Protein AF-A0A355ESC2-F1 (afdb_monomer_lite)

Radius of gyration: 28.73 Å; chains: 1; bounding box: 112×32×65 Å

Structure (mmCIF, N/CA/C/O backbone):
data_AF-A0A355ESC2-F1
#
_entry.id   AF-A0A355ESC2-F1
#
loop_
_atom_site.group_PDB
_atom_site.id
_atom_site.type_symbol
_atom_site.label_atom_id
_atom_site.label_alt_id
_atom_site.label_comp_id
_atom_site.label_asym_id
_atom_site.label_entity_id
_atom_site.label_seq_id
_atom_site.pdbx_PDB_ins_code
_atom_site.Cartn_x
_atom_site.Cartn_y
_atom_site.Cartn_z
_atom_site.occupancy
_atom_site.B_iso_or_equiv
_atom_site.auth_seq_id
_atom_site.auth_comp_id
_atom_site.auth_asym_id
_atom_site.auth_atom_id
_atom_site.pdbx_PDB_model_num
ATOM 1 N N . MET A 1 1 ? -75.423 -16.580 40.046 1.00 43.56 1 MET A N 1
ATOM 2 C CA . MET A 1 1 ? -74.931 -17.263 38.830 1.00 43.56 1 MET A CA 1
ATOM 3 C C . MET A 1 1 ? -74.048 -16.270 38.087 1.00 43.56 1 MET A C 1
ATOM 5 O O . MET A 1 1 ? -74.567 -15.293 37.572 1.00 43.56 1 MET A O 1
ATOM 9 N N . SER A 1 2 ? -72.728 -16.424 38.194 1.00 38.44 2 SER A N 1
ATOM 10 C CA . SER A 1 2 ? -71.722 -15.463 37.710 1.00 38.44 2 SER A CA 1
ATOM 11 C C . SER A 1 2 ? -71.080 -15.996 36.423 1.00 38.44 2 SER A C 1
ATOM 13 O O . SER A 1 2 ? -70.799 -17.196 36.392 1.00 38.44 2 SER A O 1
ATOM 15 N N . PRO A 1 3 ? -70.826 -15.190 35.375 1.00 55.31 3 PRO A N 1
ATOM 16 C CA . PRO A 1 3 ? -70.082 -15.656 34.216 1.00 55.31 3 PRO A CA 1
ATOM 17 C C . PRO A 1 3 ? -68.577 -15.429 34.422 1.00 55.31 3 PRO A C 1
ATOM 19 O O . PRO A 1 3 ? -68.115 -14.312 34.659 1.00 55.31 3 PRO A O 1
ATOM 22 N N . HIS A 1 4 ? -67.805 -16.509 34.315 1.00 47.41 4 HIS A N 1
ATOM 23 C CA . HIS A 1 4 ? -66.347 -16.479 34.282 1.00 47.41 4 HIS A CA 1
ATOM 24 C C . HIS A 1 4 ? -65.863 -15.851 32.967 1.00 47.41 4 HIS A C 1
ATOM 26 O O . HIS A 1 4 ? -66.188 -16.331 31.883 1.00 47.41 4 HIS A O 1
ATOM 32 N N . LYS A 1 5 ? -65.076 -14.774 33.055 1.00 48.38 5 LYS A N 1
ATOM 33 C CA . LYS A 1 5 ? -64.323 -14.223 31.921 1.00 48.38 5 LYS A CA 1
ATOM 34 C C . LYS A 1 5 ? -62.981 -14.951 31.833 1.00 48.38 5 LYS A C 1
ATOM 36 O O . LYS A 1 5 ? -62.122 -14.750 32.687 1.00 48.38 5 LYS A O 1
ATOM 41 N N . SER A 1 6 ? -62.814 -15.794 30.817 1.00 52.34 6 SER A N 1
ATOM 42 C CA . SER A 1 6 ? -61.533 -16.432 30.501 1.00 52.34 6 SER A CA 1
ATOM 43 C C . SER A 1 6 ? -60.552 -15.396 29.954 1.00 52.34 6 SER A C 1
ATOM 45 O O . SER A 1 6 ? -60.817 -14.753 28.941 1.00 52.34 6 SER A O 1
ATOM 47 N N . PHE A 1 7 ? -59.424 -15.235 30.640 1.00 48.06 7 PHE A N 1
ATOM 48 C CA . PHE A 1 7 ? -58.323 -14.360 30.249 1.00 48.06 7 PHE A CA 1
ATOM 49 C C . PHE A 1 7 ? -57.270 -15.216 29.530 1.00 48.06 7 PHE A C 1
ATOM 51 O O . PHE A 1 7 ? -56.630 -16.061 30.153 1.00 48.06 7 PHE A O 1
ATOM 58 N N . ALA A 1 8 ? -57.126 -15.052 28.215 1.00 48.50 8 ALA A N 1
ATOM 59 C CA . ALA A 1 8 ? -56.073 -15.707 27.444 1.00 48.50 8 ALA A CA 1
ATOM 60 C C . ALA A 1 8 ? -54.798 -14.850 27.504 1.00 48.50 8 ALA A C 1
ATOM 62 O O . ALA A 1 8 ? -54.789 -13.709 27.048 1.00 48.50 8 ALA A O 1
ATOM 63 N N . ILE A 1 9 ? -53.733 -15.392 28.096 1.00 51.78 9 ILE A N 1
ATOM 64 C CA . ILE A 1 9 ? -52.405 -14.769 28.154 1.00 51.78 9 ILE A CA 1
ATOM 65 C C . ILE A 1 9 ? -51.665 -15.129 26.854 1.00 51.78 9 ILE A C 1
ATOM 67 O O . ILE A 1 9 ? -51.539 -16.322 26.568 1.00 51.78 9 ILE A O 1
ATOM 71 N N . PRO A 1 10 ? -51.168 -14.168 26.052 1.00 51.38 10 PRO A N 1
ATOM 72 C CA . PRO A 1 10 ? -50.398 -14.500 24.865 1.00 51.38 10 PRO A CA 1
ATOM 73 C C . PRO A 1 10 ? -48.978 -14.905 25.281 1.00 51.38 10 PRO A C 1
ATOM 75 O O . PRO A 1 10 ? -48.265 -14.163 25.955 1.00 51.38 10 PRO A O 1
ATOM 78 N N . LEU A 1 11 ? -48.574 -16.107 24.878 1.00 53.00 11 LEU A N 1
ATOM 79 C CA . LEU A 1 11 ? -47.219 -16.623 25.030 1.00 53.00 11 LEU A CA 1
ATOM 80 C C . LEU A 1 11 ? -46.302 -15.899 24.030 1.00 53.00 11 LEU A C 1
ATOM 82 O O . LEU A 1 11 ? -46.287 -16.223 22.844 1.00 53.00 11 LEU A O 1
ATOM 86 N N . VAL A 1 12 ? -45.552 -14.900 24.497 1.00 55.06 12 VAL A N 1
ATOM 87 C CA . VAL A 1 12 ? -44.504 -14.247 23.703 1.00 55.06 12 VAL A CA 1
ATOM 88 C C . VAL A 1 12 ? -43.278 -15.157 23.702 1.00 55.06 12 VAL A C 1
ATOM 90 O O . VAL A 1 12 ? -42.559 -15.260 24.694 1.00 55.06 12 VAL A O 1
ATOM 93 N N . LEU A 1 13 ? -43.060 -15.852 22.587 1.00 48.94 13 LEU A N 1
ATOM 94 C CA . LEU A 1 13 ? -41.875 -16.670 22.358 1.00 48.94 13 LEU A CA 1
ATOM 95 C C . LEU A 1 13 ? -40.683 -15.737 22.090 1.00 48.94 13 LEU A C 1
ATOM 97 O O . LEU A 1 13 ? -40.489 -15.258 20.976 1.00 48.94 13 LEU A O 1
ATOM 101 N N . ALA A 1 14 ? -39.910 -15.432 23.131 1.00 54.47 14 ALA A N 1
ATOM 102 C CA . ALA A 1 14 ? -38.682 -14.659 23.008 1.00 54.47 14 ALA A CA 1
ATOM 103 C C . ALA A 1 14 ? -37.601 -15.518 22.333 1.00 54.47 14 ALA A C 1
ATOM 105 O O . ALA A 1 14 ? -36.940 -16.335 22.974 1.00 54.47 14 ALA A O 1
ATOM 106 N N . THR A 1 15 ? -37.415 -15.345 21.025 1.00 56.97 15 THR A N 1
ATOM 107 C CA . THR A 1 15 ? -36.220 -15.817 20.320 1.00 56.97 15 THR A CA 1
ATOM 108 C C . THR A 1 15 ? -35.004 -15.086 20.877 1.00 56.97 15 THR A C 1
ATOM 110 O O . THR A 1 15 ? -34.744 -13.935 20.531 1.00 56.97 15 THR A O 1
ATOM 113 N N . PHE A 1 16 ? -34.258 -15.753 21.756 1.00 54.59 16 PHE A N 1
ATOM 114 C CA . PHE A 1 16 ? -32.911 -15.332 22.115 1.00 54.59 16 PHE A CA 1
ATOM 115 C C . PHE A 1 16 ? -32.033 -15.435 20.866 1.00 54.59 16 PHE A C 1
ATOM 117 O O . PHE A 1 16 ? -31.701 -16.528 20.410 1.00 54.59 16 PHE A O 1
ATOM 124 N N . LEU A 1 17 ? -31.670 -14.282 20.305 1.00 60.06 17 LEU A N 1
ATOM 125 C CA . LEU A 1 17 ? -30.607 -14.182 19.318 1.00 60.06 17 LEU A CA 1
ATOM 126 C C . LEU A 1 17 ? -29.302 -14.510 20.055 1.00 60.06 17 LEU A C 1
ATOM 128 O O . LEU A 1 17 ? -28.743 -13.663 20.750 1.00 60.06 17 LEU A O 1
ATOM 132 N N . ALA A 1 18 ? -28.869 -15.768 19.995 1.00 56.53 18 ALA A N 1
ATOM 133 C CA . ALA A 1 18 ? -27.582 -16.162 20.542 1.00 56.53 18 ALA A CA 1
ATOM 134 C C . ALA A 1 18 ? -26.500 -15.361 19.807 1.00 56.53 18 ALA A C 1
ATOM 136 O O . ALA A 1 18 ? -26.325 -15.513 18.597 1.00 56.53 18 ALA A O 1
ATOM 137 N N . ALA A 1 19 ? -25.809 -14.473 20.527 1.00 60.56 19 ALA A N 1
ATOM 138 C CA . ALA A 1 19 ? -24.632 -13.806 20.000 1.00 60.56 19 ALA A CA 1
ATOM 139 C C . ALA A 1 19 ? -23.652 -14.894 19.549 1.00 60.56 19 ALA A C 1
ATOM 141 O O . ALA A 1 19 ? -23.289 -15.767 20.341 1.00 60.56 19 ALA A O 1
ATOM 142 N N . ALA A 1 20 ? -23.276 -14.878 18.268 1.00 59.19 20 ALA A N 1
ATOM 143 C CA . ALA A 1 20 ? -22.255 -15.781 17.764 1.00 59.19 20 ALA A CA 1
ATOM 144 C C . ALA A 1 20 ? -21.009 -15.643 18.654 1.00 59.19 20 ALA A C 1
ATOM 146 O O . ALA A 1 20 ? -20.658 -14.513 19.020 1.00 59.19 20 ALA A O 1
ATOM 147 N N . PRO A 1 21 ? -20.355 -16.753 19.039 1.00 53.19 21 PRO A N 1
ATOM 148 C CA . PRO A 1 21 ? -19.153 -16.665 19.848 1.00 53.19 21 PRO A CA 1
ATOM 149 C C . PRO A 1 21 ? -18.153 -15.785 19.102 1.00 53.19 21 PRO A C 1
ATOM 151 O O . PRO A 1 21 ? -17.909 -15.991 17.910 1.00 53.19 21 PRO A O 1
ATOM 154 N N . ALA A 1 22 ? -17.607 -14.783 19.792 1.00 62.16 22 ALA A N 1
ATOM 155 C CA . ALA A 1 22 ? -16.526 -13.981 19.247 1.00 62.16 22 ALA A CA 1
ATOM 156 C C . ALA A 1 22 ? -15.401 -14.944 18.854 1.00 62.16 22 ALA A C 1
ATOM 158 O O . ALA A 1 22 ? -14.815 -15.616 19.706 1.00 62.16 22 ALA A O 1
ATOM 159 N N . ARG A 1 23 ? -15.158 -15.078 17.548 1.00 63.06 23 ARG A N 1
ATOM 160 C CA . ARG A 1 23 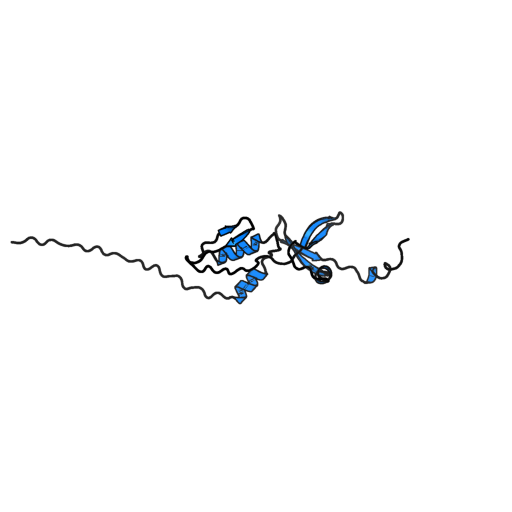? -14.072 -15.909 17.039 1.00 63.06 23 ARG A CA 1
ATOM 161 C C . ARG A 1 23 ? -12.778 -15.339 17.609 1.00 63.06 23 ARG A C 1
ATOM 163 O O . ARG A 1 23 ? -12.526 -14.147 17.448 1.00 63.06 23 ARG A O 1
ATOM 170 N N . ALA A 1 24 ? -11.983 -16.173 18.275 1.00 70.75 24 ALA A N 1
ATOM 171 C CA . ALA A 1 24 ? -10.647 -15.774 18.693 1.00 70.75 24 ALA A CA 1
ATOM 172 C C . ALA A 1 24 ? -9.883 -15.318 17.442 1.00 70.75 24 ALA A C 1
ATOM 174 O O . ALA A 1 24 ? -9.698 -16.094 16.501 1.00 70.75 24 ALA A O 1
ATOM 175 N N . VAL A 1 25 ? -9.543 -14.032 17.398 1.00 80.75 25 VAL A N 1
ATOM 176 C CA . VAL A 1 25 ? -8.763 -13.457 16.308 1.00 80.75 25 VAL A CA 1
ATOM 177 C C . VAL A 1 25 ? -7.316 -13.855 16.549 1.00 80.75 25 VAL A C 1
ATOM 179 O O . VAL A 1 25 ? -6.735 -13.483 17.568 1.00 80.75 25 VAL A O 1
ATOM 182 N N . ASP A 1 26 ? -6.745 -14.622 15.627 1.00 91.94 26 ASP A N 1
ATOM 183 C CA . ASP A 1 26 ? -5.303 -1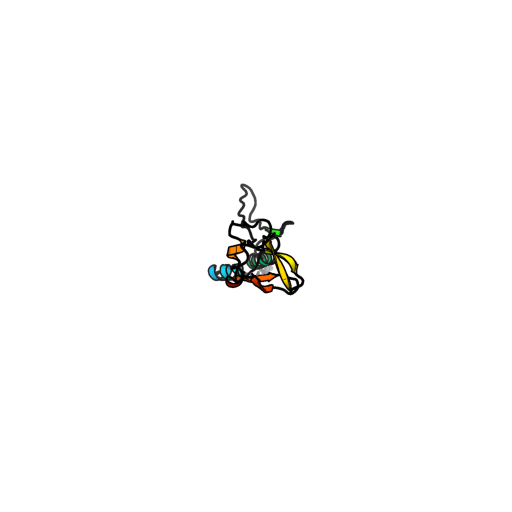4.825 15.593 1.00 91.94 26 ASP A CA 1
ATOM 184 C C . ASP A 1 26 ? -4.662 -13.565 15.010 1.00 91.94 26 ASP A C 1
ATOM 186 O O . ASP A 1 26 ? -4.677 -13.331 13.801 1.00 91.94 26 ASP A O 1
ATOM 190 N N . LEU A 1 27 ? -4.140 -12.721 15.898 1.00 91.06 27 LEU A N 1
ATOM 191 C CA . LEU A 1 27 ? -3.566 -11.439 15.514 1.00 91.06 27 LEU A CA 1
ATOM 192 C C . LEU A 1 27 ? -2.342 -11.599 14.607 1.00 91.06 27 LEU A C 1
ATOM 194 O O . LEU A 1 27 ? -2.142 -10.768 13.726 1.00 91.06 27 LEU A O 1
ATOM 198 N N . ALA A 1 28 ? -1.535 -12.646 14.804 1.00 94.56 28 ALA A N 1
ATOM 199 C CA . ALA A 1 28 ? -0.353 -12.871 13.980 1.00 94.56 28 ALA A CA 1
ATOM 200 C C . ALA A 1 28 ? -0.763 -13.226 12.548 1.00 94.56 28 ALA A C 1
ATOM 202 O O . ALA A 1 28 ? -0.235 -12.646 11.601 1.00 94.56 28 ALA A O 1
ATOM 203 N N . ALA A 1 29 ? -1.761 -14.100 12.397 1.00 94.62 29 ALA A N 1
ATOM 204 C CA . ALA A 1 29 ? -2.298 -14.460 11.090 1.00 94.62 29 ALA A CA 1
ATOM 205 C C . ALA A 1 29 ? -2.977 -13.273 10.382 1.00 94.62 29 ALA A C 1
ATOM 207 O O . ALA A 1 29 ? -2.799 -13.091 9.179 1.00 94.62 29 ALA A O 1
ATOM 208 N N . GLU A 1 30 ? -3.735 -12.441 11.106 1.00 94.19 30 GLU A N 1
ATOM 209 C CA . GLU A 1 30 ? -4.354 -11.240 10.522 1.00 94.19 30 GLU A CA 1
ATOM 210 C C . GLU A 1 30 ? -3.307 -10.192 10.121 1.00 94.19 30 GLU A C 1
ATOM 212 O O . GLU A 1 30 ? -3.433 -9.576 9.062 1.00 94.19 30 GLU A O 1
ATOM 217 N N . LEU A 1 31 ? -2.252 -10.015 10.926 1.00 93.88 31 LEU A N 1
ATOM 218 C CA . LEU A 1 31 ? -1.149 -9.118 10.588 1.00 93.88 31 LEU A CA 1
ATOM 219 C C . LEU A 1 31 ? -0.393 -9.619 9.357 1.00 93.88 31 LEU A C 1
ATOM 221 O O . LEU A 1 31 ? -0.130 -8.836 8.451 1.00 93.88 31 LEU A O 1
ATOM 225 N N . GLU A 1 32 ? -0.077 -10.912 9.290 1.00 96.00 32 GLU A N 1
ATOM 226 C CA . GLU A 1 32 ? 0.570 -11.500 8.117 1.00 96.00 32 GLU A CA 1
ATOM 227 C C . GLU A 1 32 ? -0.292 -11.329 6.861 1.00 96.00 32 GLU A C 1
ATOM 229 O O . GLU A 1 32 ? 0.216 -10.952 5.805 1.00 96.00 32 GLU A O 1
ATOM 234 N N . ALA A 1 33 ? -1.602 -11.564 6.970 1.00 95.94 33 ALA A N 1
ATOM 235 C CA . ALA A 1 33 ? -2.526 -11.365 5.863 1.00 95.94 33 ALA A CA 1
ATOM 236 C C . ALA A 1 33 ? -2.543 -9.902 5.399 1.00 95.94 33 ALA A C 1
ATOM 238 O O . ALA A 1 33 ? -2.515 -9.655 4.195 1.00 95.94 33 ALA A O 1
ATOM 239 N N . PHE A 1 34 ? -2.537 -8.945 6.331 1.00 94.81 34 PHE A N 1
ATOM 240 C CA . PHE A 1 34 ? -2.504 -7.521 6.011 1.00 94.81 34 PHE A CA 1
ATOM 241 C C . PHE A 1 34 ? -1.180 -7.095 5.362 1.00 94.81 34 PHE A C 1
ATOM 243 O O . PHE A 1 34 ? -1.202 -6.403 4.352 1.00 94.81 34 PHE A O 1
ATOM 250 N N . LEU A 1 35 ? -0.037 -7.575 5.864 1.00 94.00 35 LEU A N 1
ATOM 251 C CA . LEU A 1 35 ? 1.296 -7.274 5.314 1.00 94.00 35 LEU A CA 1
ATOM 252 C C . LEU A 1 35 ? 1.504 -7.787 3.878 1.00 94.00 35 LEU A C 1
ATOM 254 O O . LEU A 1 35 ? 2.449 -7.383 3.208 1.00 94.00 35 LEU A O 1
ATOM 258 N N . ARG A 1 36 ? 0.645 -8.690 3.394 1.00 94.06 36 ARG A N 1
ATOM 259 C CA . ARG A 1 36 ? 0.658 -9.178 2.006 1.00 94.06 36 ARG A CA 1
ATOM 260 C C . ARG A 1 36 ? -0.196 -8.328 1.062 1.00 94.06 36 ARG A C 1
ATOM 262 O O . ARG A 1 36 ? -0.176 -8.578 -0.143 1.00 94.06 36 ARG A O 1
ATOM 269 N N . VAL A 1 37 ? -0.962 -7.369 1.582 1.00 94.88 37 VAL A N 1
ATOM 270 C CA . VAL A 1 37 ? -1.808 -6.476 0.789 1.00 94.88 37 VAL A CA 1
ATOM 271 C C . VAL A 1 37 ? -1.001 -5.231 0.415 1.00 94.88 37 VAL A C 1
ATOM 273 O O . VAL A 1 37 ? -0.699 -4.437 1.301 1.00 94.88 37 VAL A O 1
ATOM 276 N N . PRO A 1 38 ? -0.674 -5.016 -0.872 1.00 92.81 38 PRO A N 1
ATOM 277 C CA . PRO A 1 38 ? 0.049 -3.819 -1.277 1.00 92.81 38 PRO A CA 1
ATOM 278 C C . PRO A 1 38 ? -0.835 -2.583 -1.102 1.00 92.81 38 PRO A C 1
ATOM 280 O O . PRO A 1 38 ? -1.986 -2.560 -1.552 1.00 92.81 38 PRO A O 1
ATOM 283 N N . ALA A 1 39 ? -0.281 -1.551 -0.474 1.00 93.88 39 ALA A N 1
ATOM 284 C CA . ALA A 1 39 ? -0.984 -0.313 -0.149 1.00 93.88 39 ALA A CA 1
ATOM 285 C C . ALA A 1 39 ? -0.052 0.897 -0.297 1.00 93.88 39 ALA A C 1
ATOM 287 O O . ALA A 1 39 ? 0.062 1.723 0.605 1.00 93.88 39 ALA A O 1
ATOM 288 N N . VAL A 1 40 ? 0.657 0.995 -1.424 1.00 93.00 40 VAL A N 1
ATOM 289 C CA . VAL A 1 40 ? 1.576 2.114 -1.697 1.00 93.00 40 VAL A CA 1
ATOM 290 C C . VAL A 1 40 ? 0.845 3.449 -1.542 1.00 93.00 40 VAL A C 1
ATOM 292 O O . VAL A 1 40 ? -0.297 3.577 -1.978 1.00 93.00 40 VAL A O 1
ATOM 295 N N . ALA A 1 41 ? 1.505 4.445 -0.947 1.00 90.88 41 ALA A N 1
ATOM 296 C CA . ALA A 1 41 ? 0.940 5.782 -0.766 1.00 90.88 41 ALA A CA 1
ATOM 297 C C . ALA A 1 41 ? 0.292 6.338 -2.059 1.00 90.88 41 ALA A C 1
ATOM 299 O O . ALA A 1 41 ? 0.908 6.350 -3.129 1.00 90.88 41 ALA A O 1
ATOM 300 N N . GLY A 1 42 ? -0.959 6.792 -1.962 1.00 90.31 42 GLY A N 1
ATOM 301 C CA . GLY A 1 42 ? -1.821 7.209 -3.074 1.00 90.31 42 GLY A CA 1
ATOM 302 C C . GLY A 1 42 ? -2.540 6.073 -3.821 1.00 90.31 42 GLY A C 1
ATOM 303 O O . GLY A 1 42 ? -3.243 6.345 -4.799 1.00 90.31 42 GLY A O 1
ATOM 304 N N . ARG A 1 43 ? -2.334 4.817 -3.413 1.00 92.88 43 ARG A N 1
ATOM 305 C CA . ARG A 1 43 ? -2.947 3.581 -3.935 1.00 92.88 43 ARG A CA 1
ATOM 306 C C . ARG A 1 43 ? -3.354 2.637 -2.795 1.00 92.88 43 ARG A C 1
ATOM 308 O O . ARG A 1 43 ? -3.166 1.423 -2.869 1.00 92.88 43 ARG A O 1
ATOM 315 N N . GLU A 1 44 ? -3.880 3.194 -1.708 1.00 94.69 44 GLU A N 1
ATOM 316 C CA . GLU A 1 44 ? -4.198 2.463 -0.479 1.00 94.69 44 GLU A CA 1
ATOM 317 C C . GLU A 1 44 ? -5.521 1.680 -0.538 1.00 94.69 44 GLU A C 1
ATOM 319 O O . GLU A 1 44 ? -5.918 1.057 0.451 1.00 94.69 44 GLU A O 1
ATOM 324 N N . GLU A 1 45 ? -6.240 1.704 -1.665 1.00 95.00 45 GLU A N 1
ATOM 325 C CA . GLU A 1 45 ? -7.562 1.087 -1.785 1.00 95.00 45 GLU A CA 1
ATOM 326 C C . GLU A 1 45 ? -7.599 -0.394 -1.368 1.00 95.00 45 GLU A C 1
ATOM 328 O O . GLU A 1 45 ? -8.495 -0.741 -0.594 1.00 95.00 45 GLU A O 1
ATOM 333 N N . PRO A 1 46 ? -6.638 -1.260 -1.755 1.00 95.12 46 PRO A N 1
ATOM 334 C CA . PRO A 1 46 ? -6.641 -2.658 -1.325 1.00 95.12 46 PRO A CA 1
ATOM 335 C C . PRO A 1 46 ? -6.526 -2.818 0.197 1.00 95.12 46 PRO A C 1
ATOM 337 O O . PRO A 1 46 ? 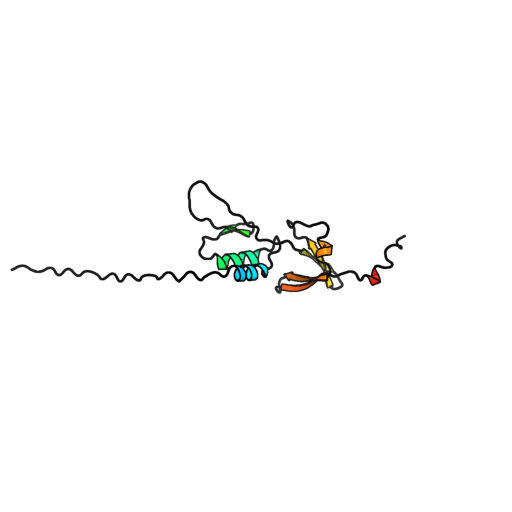-7.257 -3.610 0.796 1.00 95.12 46 PRO A O 1
ATOM 340 N N . GLY A 1 47 ? -5.651 -2.037 0.843 1.00 96.00 47 GLY A N 1
ATOM 341 C CA . GLY A 1 47 ? -5.489 -2.048 2.299 1.00 96.00 47 GLY A CA 1
ATOM 342 C C . GLY A 1 47 ? -6.747 -1.557 3.016 1.00 96.00 47 GLY A C 1
ATOM 343 O O . GLY A 1 47 ? -7.175 -2.131 4.021 1.00 96.00 47 GLY A O 1
ATOM 344 N N . ARG A 1 48 ? -7.403 -0.532 2.463 1.00 96.94 48 ARG A N 1
ATOM 345 C CA . ARG A 1 48 ? -8.672 -0.016 2.988 1.00 96.94 48 ARG A CA 1
ATOM 346 C C . ARG A 1 48 ? -9.767 -1.069 2.903 1.00 96.94 48 ARG A C 1
ATOM 348 O O . ARG A 1 48 ? -10.515 -1.245 3.865 1.00 96.94 48 ARG A O 1
ATOM 355 N N . ASP A 1 49 ? -9.874 -1.749 1.768 1.00 96.31 49 ASP A N 1
ATOM 356 C CA . ASP A 1 49 ? -10.896 -2.765 1.537 1.00 96.31 49 ASP A CA 1
ATOM 357 C C . ASP A 1 49 ? -10.682 -3.976 2.455 1.00 96.31 49 ASP A C 1
ATOM 359 O O . ASP A 1 49 ? -11.649 -4.479 3.035 1.00 96.31 49 ASP A O 1
ATOM 363 N N . PHE A 1 50 ? -9.423 -4.370 2.687 1.00 96.50 50 PHE A N 1
ATOM 364 C CA . PHE A 1 50 ? -9.062 -5.383 3.681 1.00 96.50 50 PHE A CA 1
ATOM 365 C C . PHE A 1 50 ? -9.573 -5.006 5.081 1.00 96.50 50 PHE A C 1
ATOM 367 O O . PHE A 1 50 ? -10.294 -5.781 5.716 1.00 96.50 50 PHE A O 1
ATOM 374 N N . LEU A 1 51 ? -9.272 -3.790 5.555 1.00 95.69 51 LEU A N 1
ATOM 375 C CA . LEU A 1 51 ? -9.719 -3.329 6.873 1.00 95.69 51 LEU A CA 1
ATOM 376 C C . LEU A 1 51 ? -11.241 -3.195 6.954 1.00 95.69 51 LEU A C 1
ATOM 378 O O . LEU A 1 51 ? -11.836 -3.581 7.959 1.00 95.69 51 LEU A O 1
ATOM 382 N N . ARG A 1 52 ? -11.897 -2.701 5.898 1.00 96.19 52 ARG A N 1
ATOM 383 C CA . ARG A 1 52 ? -13.359 -2.561 5.848 1.00 96.19 52 ARG A CA 1
ATOM 384 C C . ARG A 1 52 ? -14.064 -3.902 6.033 1.00 96.19 52 ARG A C 1
ATOM 386 O O . ARG A 1 52 ? -15.056 -3.960 6.755 1.00 96.19 52 ARG A O 1
ATOM 393 N N . GLN A 1 53 ? -13.549 -4.973 5.432 1.00 95.00 53 GLN A N 1
ATOM 394 C CA . GLN A 1 53 ? -14.101 -6.319 5.609 1.00 95.00 53 GLN A CA 1
ATOM 395 C C . GLN A 1 53 ? -13.961 -6.808 7.056 1.00 95.00 53 GLN A C 1
ATOM 397 O O . GLN A 1 53 ? -14.893 -7.399 7.600 1.00 95.00 53 GLN A O 1
ATOM 402 N N . ARG A 1 54 ? -12.824 -6.536 7.708 1.00 93.00 54 ARG A N 1
ATOM 403 C CA . ARG A 1 54 ? -12.566 -6.975 9.092 1.00 93.00 54 ARG A CA 1
ATOM 404 C C . ARG A 1 54 ? -13.243 -6.121 10.154 1.00 93.00 54 ARG A C 1
ATOM 406 O O . ARG A 1 54 ? -13.536 -6.616 11.238 1.00 93.00 54 ARG A O 1
ATOM 413 N N . LEU A 1 55 ? -13.547 -4.871 9.827 1.00 92.19 55 LEU A N 1
ATOM 414 C CA . LEU A 1 55 ? -14.190 -3.908 10.715 1.00 92.19 55 LEU A CA 1
ATOM 415 C C . LEU A 1 55 ? -15.676 -3.689 10.382 1.00 92.19 55 LEU A C 1
ATOM 417 O O . LEU A 1 55 ? -16.270 -2.733 10.872 1.00 92.19 55 LEU A O 1
ATOM 421 N N . ALA A 1 56 ? -16.299 -4.565 9.585 1.00 89.88 56 ALA A N 1
ATOM 422 C CA . ALA A 1 56 ? -17.661 -4.396 9.060 1.00 89.88 56 ALA A CA 1
ATOM 423 C C . ALA A 1 56 ? -18.763 -4.202 10.125 1.00 89.88 56 ALA A C 1
ATOM 425 O O . ALA A 1 56 ? -19.852 -3.739 9.801 1.00 89.88 56 ALA A O 1
ATOM 426 N N . GLY A 1 57 ? -18.496 -4.535 11.393 1.00 90.25 57 GLY A N 1
ATOM 427 C CA . GLY A 1 57 ? -19.405 -4.274 12.515 1.00 90.25 57 GLY A CA 1
ATOM 428 C C . GLY A 1 57 ? -19.374 -2.838 13.058 1.00 90.25 57 GLY A C 1
ATOM 429 O O . GLY A 1 57 ? -20.144 -2.519 13.961 1.00 90.25 57 GLY A O 1
ATOM 430 N N . LEU A 1 58 ? -18.484 -1.980 12.554 1.00 93.50 58 LEU A N 1
ATOM 431 C CA . LEU A 1 58 ? -18.361 -0.578 12.949 1.00 93.50 58 LEU A CA 1
ATOM 432 C C . LEU A 1 58 ? -19.022 0.353 11.914 1.00 93.50 58 LEU A C 1
ATOM 434 O O . LEU A 1 58 ? -19.116 -0.002 10.738 1.00 93.50 58 LEU A O 1
ATOM 438 N N . PRO A 1 59 ? -19.452 1.566 12.312 1.00 93.75 59 PRO A N 1
ATOM 439 C CA . PRO A 1 59 ? -19.960 2.575 11.383 1.00 93.75 59 PRO A CA 1
ATOM 440 C C . PRO A 1 59 ? -18.800 3.189 10.582 1.00 93.75 59 PRO A C 1
ATOM 442 O O . PRO A 1 59 ? -18.264 4.236 10.940 1.00 93.75 59 PRO A O 1
ATOM 445 N N . LEU A 1 60 ? -18.371 2.482 9.535 1.00 96.50 60 LEU A N 1
ATOM 446 C CA . LEU A 1 60 ? -17.216 2.842 8.717 1.00 96.50 60 LEU A CA 1
ATOM 447 C C . LEU A 1 60 ? -17.585 3.769 7.557 1.00 96.50 60 LEU A C 1
ATOM 449 O O . LEU A 1 60 ? -18.276 3.362 6.617 1.00 96.50 60 LEU A O 1
ATOM 453 N N . GLU A 1 61 ? -16.990 4.952 7.538 1.00 96.56 61 GLU A N 1
ATOM 454 C CA . GLU A 1 61 ? -17.060 5.895 6.425 1.00 96.56 61 GLU A CA 1
ATOM 455 C C . GLU A 1 61 ? -15.700 6.019 5.734 1.00 96.56 61 GLU A C 1
ATOM 457 O O . GLU A 1 61 ? -14.652 5.812 6.345 1.00 96.56 61 GLU A O 1
ATOM 462 N N . THR A 1 62 ? -15.711 6.326 4.436 1.00 96.75 62 THR A N 1
ATOM 463 C CA . THR A 1 62 ? -14.494 6.709 3.712 1.00 96.75 62 THR A CA 1
ATOM 464 C C . THR A 1 62 ? -14.591 8.174 3.334 1.00 96.75 62 THR A C 1
ATOM 466 O O . THR A 1 62 ? -15.564 8.580 2.700 1.00 96.75 62 THR A O 1
ATOM 469 N N . ASP A 1 63 ? -13.606 8.966 3.751 1.00 95.56 63 ASP A N 1
ATOM 470 C CA . ASP A 1 63 ? -13.563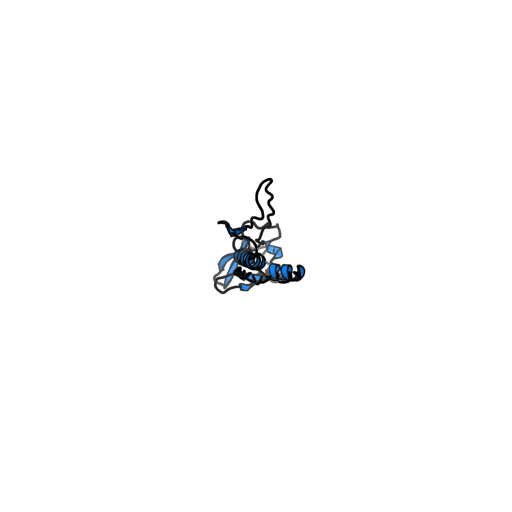 10.386 3.417 1.00 95.56 63 ASP A CA 1
ATOM 471 C C . ASP A 1 63 ? -13.052 10.625 1.982 1.00 95.56 63 ASP A C 1
ATOM 473 O O . ASP A 1 63 ? -12.699 9.700 1.249 1.00 95.56 63 ASP A O 1
ATOM 477 N N . LYS A 1 64 ? -13.003 11.894 1.560 1.00 95.19 64 LYS A N 1
ATOM 478 C CA . LYS A 1 64 ? -12.546 12.266 0.209 1.00 95.19 64 LYS A CA 1
ATOM 479 C C . LYS A 1 64 ? -11.055 12.012 -0.034 1.00 95.19 64 LYS A C 1
ATOM 481 O O . LYS A 1 64 ? -10.648 11.971 -1.189 1.00 95.19 64 LYS A O 1
ATOM 486 N N . ALA A 1 65 ? -10.259 11.892 1.027 1.00 92.25 65 ALA A N 1
ATOM 487 C CA . ALA A 1 65 ? -8.839 11.571 0.944 1.00 92.25 65 ALA A CA 1
ATOM 488 C C . ALA A 1 65 ? -8.590 10.052 0.938 1.00 92.25 65 ALA A C 1
ATOM 490 O O . ALA A 1 65 ? -7.458 9.625 0.751 1.00 92.25 65 ALA A O 1
ATOM 491 N N . GLY A 1 66 ? -9.636 9.236 1.112 1.00 93.88 66 GLY A N 1
ATOM 492 C CA . GLY A 1 66 ? -9.545 7.782 1.107 1.00 93.88 66 GLY A CA 1
ATOM 493 C C . GLY A 1 66 ? -9.321 7.157 2.484 1.00 93.88 66 GLY A C 1
ATOM 494 O O . GLY A 1 66 ? -9.188 5.934 2.551 1.00 93.88 66 GLY A O 1
ATOM 495 N N . ASN A 1 67 ? -9.337 7.935 3.573 1.00 95.50 67 ASN A N 1
ATOM 496 C CA . ASN A 1 67 ? -9.181 7.408 4.930 1.00 95.50 67 ASN A CA 1
ATOM 497 C C . ASN A 1 67 ? -10.403 6.578 5.336 1.00 95.50 67 ASN A C 1
ATOM 499 O O . ASN A 1 67 ? -11.536 6.958 5.043 1.00 95.50 67 ASN A O 1
ATOM 503 N N . LEU A 1 68 ? -10.189 5.477 6.061 1.00 96.88 68 LEU A N 1
ATOM 504 C CA . LEU A 1 68 ? -11.260 4.702 6.693 1.00 96.88 68 LEU A CA 1
ATOM 505 C C . LEU A 1 68 ? -11.491 5.218 8.116 1.00 96.88 68 LEU A C 1
ATOM 507 O O . LEU A 1 68 ? -10.612 5.106 8.968 1.00 96.88 68 LEU A O 1
ATOM 511 N N . VAL A 1 69 ? -12.669 5.780 8.373 1.00 96.81 69 VAL A N 1
ATOM 512 C CA . VAL A 1 69 ? -12.997 6.452 9.634 1.00 96.81 69 VAL A CA 1
ATOM 513 C C . VAL A 1 69 ? -14.134 5.720 10.334 1.00 96.81 69 VAL A C 1
ATOM 515 O O . VAL A 1 69 ? -15.146 5.394 9.719 1.00 96.81 69 VAL A O 1
ATOM 518 N N . ALA A 1 70 ? -13.976 5.495 11.637 1.00 96.06 70 ALA A N 1
ATOM 519 C CA . ALA A 1 70 ? -15.021 4.984 12.515 1.00 96.06 70 ALA A CA 1
ATOM 520 C C . ALA A 1 70 ? -15.204 5.939 13.697 1.00 96.06 70 ALA A C 1
ATOM 522 O O . ALA A 1 70 ? -14.229 6.319 14.349 1.00 96.06 70 ALA A O 1
ATOM 523 N N . VAL A 1 71 ? -16.451 6.292 14.010 1.00 94.94 71 VAL A N 1
ATOM 524 C CA . VAL A 1 71 ? -16.787 7.043 15.226 1.00 94.94 71 VAL A CA 1
ATOM 525 C C . VAL A 1 71 ? -17.471 6.103 16.207 1.00 94.94 71 VAL A C 1
ATOM 527 O O . VAL A 1 71 ? -18.516 5.531 15.909 1.00 94.94 71 VAL A O 1
ATOM 530 N N . VAL A 1 72 ? -16.878 5.949 17.390 1.00 93.31 72 VAL A N 1
ATOM 531 C CA . VAL A 1 72 ? -17.413 5.108 18.466 1.00 93.31 72 VAL A CA 1
ATOM 532 C C . VAL A 1 72 ? -17.757 5.990 19.665 1.00 93.31 72 VAL A C 1
ATOM 534 O O . VAL A 1 72 ? -16.886 6.644 20.236 1.00 93.31 72 VAL A O 1
ATOM 537 N N . GLY A 1 73 ? -19.035 5.991 20.050 1.00 93.50 73 GLY A N 1
ATOM 538 C CA . GLY A 1 73 ? -19.560 6.806 21.148 1.00 93.50 73 GLY A CA 1
ATOM 539 C C . GLY A 1 73 ? -19.880 8.256 20.764 1.00 93.50 73 GLY A C 1
ATOM 540 O O . GLY A 1 73 ? -19.833 8.651 19.601 1.00 93.50 73 GLY A O 1
ATOM 541 N N . SER A 1 74 ? -20.241 9.058 21.767 1.00 95.25 74 SER A N 1
ATOM 542 C CA . SER A 1 74 ? -20.649 10.462 21.622 1.00 95.25 74 SER A CA 1
ATOM 543 C C . SER A 1 74 ? -20.285 11.273 22.872 1.00 95.25 74 SER A C 1
ATOM 545 O O . SER A 1 74 ? -20.188 10.705 23.956 1.00 95.25 74 SER A O 1
ATOM 547 N N . GLY A 1 75 ? -20.148 12.598 22.752 1.00 95.81 75 GLY A N 1
ATOM 548 C CA . GLY A 1 75 ? -19.878 13.503 23.882 1.00 95.81 75 GLY A CA 1
ATOM 549 C C . GLY A 1 75 ? -18.458 14.081 23.897 1.00 95.81 75 GLY A C 1
ATOM 550 O O . GLY A 1 75 ? -17.785 14.127 22.864 1.00 95.81 75 GLY A O 1
ATOM 551 N N . ALA A 1 76 ? -18.024 14.571 25.062 1.00 95.06 76 ALA A N 1
ATOM 552 C CA . ALA A 1 76 ? -16.715 15.188 25.279 1.00 95.06 76 ALA A CA 1
ATOM 553 C C . ALA A 1 76 ? -16.007 14.579 26.508 1.00 95.06 76 ALA A C 1
ATOM 555 O O . ALA A 1 76 ? -16.691 14.209 27.464 1.00 95.06 76 ALA A O 1
ATOM 556 N N . PRO A 1 77 ? -14.658 14.506 26.517 1.00 95.19 77 PRO A N 1
ATOM 557 C CA . PRO A 1 77 ? -13.736 14.917 25.451 1.00 95.19 77 PRO A CA 1
ATOM 558 C C . PRO A 1 77 ? -13.675 13.911 24.287 1.00 95.19 77 PRO A C 1
ATOM 560 O O . PRO A 1 77 ? -13.866 12.712 24.478 1.00 95.19 77 PRO A O 1
ATOM 563 N N . ARG A 1 78 ? -13.363 14.394 23.077 1.00 96.50 78 ARG A N 1
ATOM 564 C CA . ARG A 1 78 ? -13.125 13.538 21.901 1.00 96.50 78 ARG A CA 1
ATOM 565 C C . ARG A 1 78 ? -11.675 13.056 21.878 1.00 96.50 78 ARG A C 1
ATOM 567 O O . ARG A 1 78 ? -10.771 13.818 22.212 1.00 96.50 78 ARG A O 1
ATOM 574 N N . ARG A 1 79 ? -11.453 11.807 21.465 1.00 96.81 79 ARG A N 1
ATOM 575 C CA . ARG A 1 79 ? -10.121 11.203 21.302 1.00 96.81 79 ARG A CA 1
ATOM 576 C C . ARG A 1 79 ? -9.967 10.686 19.877 1.00 96.81 79 ARG A C 1
ATOM 578 O O . ARG A 1 79 ? -10.927 10.164 19.319 1.00 96.81 79 ARG A O 1
ATOM 585 N N . LEU A 1 80 ? -8.768 10.832 19.322 1.00 96.31 80 LEU A N 1
ATOM 586 C CA . LEU A 1 80 ? -8.410 10.355 17.990 1.00 96.31 80 LEU A CA 1
ATOM 587 C C . LEU A 1 80 ? -7.283 9.328 18.109 1.00 96.31 80 LEU A C 1
ATOM 589 O O . LEU A 1 80 ? -6.267 9.599 18.745 1.00 96.31 80 LEU A O 1
ATOM 593 N N . VAL A 1 81 ? -7.469 8.177 17.469 1.00 96.00 81 VAL A N 1
ATOM 594 C CA . VAL A 1 81 ? -6.405 7.213 17.179 1.00 96.00 81 VAL A CA 1
ATOM 595 C C . VAL A 1 81 ? -6.290 7.154 15.664 1.00 96.00 81 VAL A C 1
ATOM 597 O O . VAL A 1 81 ? -7.276 6.869 14.989 1.00 96.00 81 VAL A O 1
ATOM 600 N N . ALA A 1 82 ? -5.111 7.467 15.139 1.00 95.12 82 ALA A N 1
ATOM 601 C CA . ALA A 1 82 ? -4.839 7.467 13.710 1.00 95.12 82 ALA A CA 1
ATOM 602 C C . ALA A 1 82 ? -3.645 6.557 13.422 1.00 95.12 82 ALA A C 1
ATOM 604 O O . ALA A 1 82 ? -2.633 6.615 14.121 1.00 95.12 82 ALA A O 1
ATOM 605 N N . CYS A 1 83 ? -3.776 5.725 12.394 1.00 92.94 83 CYS A N 1
ATOM 606 C CA . CYS A 1 83 ? -2.726 4.847 11.902 1.00 92.94 83 CYS A CA 1
ATOM 607 C C . CYS A 1 83 ? -2.628 5.042 10.382 1.00 92.94 83 CYS A C 1
ATOM 609 O O . CYS A 1 83 ? -3.656 4.914 9.711 1.00 92.94 83 CYS A O 1
ATOM 611 N N . PRO A 1 84 ? -1.451 5.403 9.836 1.00 90.88 84 PRO A N 1
ATOM 612 C CA . PRO A 1 84 ? -1.261 5.476 8.394 1.00 90.88 84 PRO A CA 1
ATOM 613 C C . PRO A 1 84 ? -1.534 4.117 7.753 1.00 90.88 84 PRO A C 1
ATOM 615 O O . PRO A 1 84 ? -1.010 3.101 8.199 1.00 90.88 84 PRO A O 1
ATOM 618 N N . LEU A 1 85 ? -2.363 4.118 6.713 1.00 91.56 85 LEU A N 1
ATOM 619 C CA . LEU A 1 85 ? -2.687 2.912 5.957 1.00 91.56 85 LEU A CA 1
ATOM 620 C C . LEU A 1 85 ? -1.611 2.582 4.917 1.00 91.56 85 LEU A C 1
ATOM 622 O O . LEU A 1 85 ? -1.380 1.414 4.623 1.00 91.56 85 LEU A O 1
ATOM 626 N N . GLY A 1 86 ? -1.009 3.623 4.341 1.00 89.75 86 GLY A N 1
ATOM 627 C CA . GLY A 1 86 ? -0.115 3.493 3.204 1.00 89.75 86 GLY A CA 1
ATOM 628 C C . GLY A 1 86 ? 1.304 3.079 3.577 1.00 89.75 86 GLY A C 1
ATOM 629 O O . GLY A 1 86 ? 1.793 3.367 4.671 1.00 89.75 86 GLY A O 1
ATOM 630 N N . GLU A 1 87 ? 1.985 2.462 2.618 1.00 89.94 87 GLU A N 1
ATOM 631 C CA . GLU A 1 87 ? 3.391 2.080 2.708 1.00 89.94 87 GLU A CA 1
ATOM 632 C C . GLU A 1 87 ? 4.271 2.871 1.719 1.00 89.94 87 GLU A C 1
ATOM 634 O O . GLU A 1 87 ? 3.795 3.345 0.676 1.00 89.94 87 GLU A O 1
ATOM 639 N N . PRO A 1 88 ? 5.574 3.019 2.016 1.00 90.31 88 PRO A N 1
ATOM 640 C CA . PRO A 1 88 ? 6.561 3.469 1.046 1.00 90.31 88 PRO A CA 1
ATOM 641 C C . PRO A 1 88 ? 6.591 2.589 -0.207 1.00 90.31 88 PRO A C 1
ATOM 643 O O . PRO A 1 88 ? 6.547 1.367 -0.118 1.00 90.31 88 PRO A O 1
ATOM 646 N N . GLY A 1 89 ? 6.739 3.200 -1.380 1.00 91.31 89 GLY A N 1
ATOM 647 C CA . GLY A 1 89 ? 6.804 2.447 -2.628 1.00 91.31 89 GLY A CA 1
ATOM 648 C C . GLY A 1 89 ? 7.256 3.280 -3.816 1.00 91.31 89 GLY A C 1
ATOM 649 O O . GLY A 1 89 ? 7.765 4.394 -3.671 1.00 91.31 89 GLY A O 1
ATOM 650 N N . LEU A 1 90 ? 7.076 2.718 -5.008 1.00 92.00 90 LEU A N 1
ATOM 651 C CA . LEU A 1 90 ? 7.480 3.305 -6.282 1.00 92.00 90 LEU A CA 1
ATOM 652 C C . LEU A 1 90 ? 6.257 3.459 -7.191 1.00 92.00 90 LEU A C 1
ATOM 654 O O . LEU A 1 90 ? 5.348 2.632 -7.177 1.00 92.00 90 LEU A O 1
ATOM 658 N N . VAL A 1 91 ? 6.262 4.496 -8.022 1.00 93.38 91 VAL A N 1
ATOM 659 C CA . VAL A 1 91 ? 5.301 4.693 -9.108 1.00 93.38 91 VAL A CA 1
ATOM 660 C C . VAL A 1 91 ? 5.994 4.537 -10.453 1.00 93.38 91 VAL A C 1
ATOM 662 O O . VAL A 1 91 ? 7.119 5.000 -10.647 1.00 93.38 91 VAL A O 1
ATOM 665 N N . VAL A 1 92 ? 5.309 3.897 -11.399 1.00 94.75 92 VAL A N 1
ATOM 666 C CA . VAL A 1 92 ? 5.764 3.816 -12.789 1.00 94.75 92 VAL A CA 1
ATOM 667 C C . VAL A 1 92 ? 5.487 5.155 -13.469 1.00 94.75 92 VAL A C 1
ATOM 669 O O . VAL A 1 92 ? 4.338 5.582 -13.560 1.00 94.75 92 VAL A O 1
ATOM 672 N N . THR A 1 93 ? 6.535 5.818 -13.953 1.00 94.94 93 THR A N 1
ATOM 673 C CA . THR A 1 93 ? 6.456 7.111 -14.661 1.00 94.94 93 THR A CA 1
ATOM 674 C C . THR A 1 93 ? 6.661 6.981 -16.169 1.00 94.94 93 THR A C 1
ATOM 676 O O . THR A 1 93 ? 6.533 7.958 -16.909 1.00 94.94 93 THR A O 1
ATOM 679 N N . GLY A 1 94 ? 7.002 5.786 -16.645 1.00 96.88 94 GLY A N 1
ATOM 680 C CA . GLY A 1 94 ? 7.162 5.496 -18.061 1.00 96.88 94 GLY A CA 1
ATOM 681 C C . GLY A 1 94 ? 7.540 4.048 -18.321 1.00 96.88 94 GLY A C 1
ATOM 682 O O . GLY A 1 94 ? 7.959 3.327 -17.415 1.00 96.88 94 GLY A O 1
ATOM 683 N N . ILE A 1 95 ? 7.380 3.657 -19.579 1.00 96.81 95 ILE A N 1
ATOM 684 C CA . ILE A 1 95 ? 7.855 2.394 -20.134 1.00 96.81 95 ILE A CA 1
ATOM 685 C C . ILE A 1 95 ? 8.843 2.779 -21.231 1.00 96.81 95 ILE A C 1
ATOM 687 O O . ILE A 1 95 ? 8.483 3.535 -22.136 1.00 96.81 95 ILE A O 1
ATOM 691 N N . GLU A 1 96 ? 10.077 2.319 -21.104 1.00 97.06 96 GLU A N 1
ATOM 692 C CA . GLU A 1 96 ? 11.149 2.596 -22.054 1.00 97.06 96 GLU A CA 1
ATOM 693 C C . GLU A 1 96 ? 11.002 1.725 -23.322 1.00 97.06 96 GLU A C 1
ATOM 695 O O . GLU A 1 96 ? 10.334 0.684 -23.280 1.00 97.06 96 GLU A O 1
ATOM 700 N N . PRO A 1 97 ? 11.597 2.115 -24.469 1.00 97.75 97 PRO A N 1
ATOM 701 C CA . PRO A 1 97 ? 11.461 1.381 -25.736 1.00 97.75 97 PRO A CA 1
ATOM 702 C C . PRO A 1 97 ? 11.943 -0.077 -25.700 1.00 97.75 97 PRO A C 1
ATOM 704 O O . PRO A 1 97 ? 11.484 -0.903 -26.485 1.00 97.75 97 PRO A O 1
ATOM 707 N N . ASP A 1 98 ? 12.866 -0.391 -24.798 1.00 95.12 98 ASP A N 1
ATOM 708 C CA . ASP A 1 98 ? 13.420 -1.723 -24.546 1.00 95.12 98 ASP A CA 1
ATOM 709 C C . ASP A 1 98 ? 12.616 -2.529 -23.505 1.00 95.12 98 ASP A C 1
ATOM 711 O O . ASP A 1 98 ? 12.956 -3.672 -23.197 1.00 95.12 98 ASP A O 1
ATOM 715 N N . GLY A 1 99 ? 11.514 -1.965 -23.001 1.00 94.06 99 GLY A N 1
ATOM 716 C CA . GLY A 1 99 ? 10.567 -2.634 -22.116 1.00 94.06 99 GLY A CA 1
ATOM 717 C C . GLY A 1 99 ? 10.839 -2.459 -20.622 1.00 94.06 99 GLY A C 1
ATOM 718 O O . GLY A 1 99 ? 10.082 -3.012 -19.820 1.00 94.06 99 GLY A O 1
ATOM 719 N N . TYR A 1 100 ? 11.856 -1.688 -20.219 1.00 95.69 100 TYR A N 1
ATOM 720 C CA . TYR A 1 100 ? 12.068 -1.372 -18.804 1.00 95.69 100 TYR A CA 1
ATOM 721 C C . TYR A 1 100 ? 11.044 -0.361 -18.276 1.00 95.69 100 TYR A C 1
ATOM 723 O O . TYR A 1 100 ? 10.496 0.464 -19.007 1.00 95.69 100 TYR A O 1
ATOM 731 N N . LEU A 1 101 ? 10.786 -0.420 -16.968 1.00 96.12 101 LEU A N 1
ATOM 732 C CA . LEU A 1 101 ? 9.930 0.540 -16.277 1.00 96.12 101 LEU A CA 1
ATOM 733 C C . LEU A 1 101 ? 10.780 1.631 -15.638 1.00 96.12 101 LEU A C 1
ATOM 735 O O . LEU A 1 101 ? 11.682 1.346 -14.851 1.00 96.12 101 LEU A O 1
ATOM 739 N N . ARG A 1 102 ? 10.427 2.886 -15.902 1.00 94.44 102 ARG A N 1
ATOM 740 C CA . ARG A 1 102 ? 10.988 4.027 -15.185 1.00 94.44 102 ARG A CA 1
ATOM 741 C C . ARG A 1 102 ? 10.204 4.253 -13.901 1.00 94.44 102 ARG A C 1
ATOM 743 O O . ARG A 1 102 ? 8.984 4.432 -13.939 1.00 94.44 102 ARG A O 1
ATOM 750 N N . LEU A 1 103 ? 10.900 4.263 -12.768 1.00 92.44 103 LEU A N 1
ATOM 751 C CA . LEU A 1 103 ? 10.301 4.332 -11.435 1.00 92.44 103 LEU A CA 1
ATOM 752 C C . LEU A 1 103 ? 10.634 5.658 -10.745 1.00 92.44 103 LEU A C 1
ATOM 754 O O . LEU A 1 103 ? 11.699 6.230 -10.959 1.00 92.44 103 LEU A O 1
ATOM 758 N N . PHE A 1 104 ? 9.727 6.132 -9.897 1.00 90.12 104 PHE A N 1
ATOM 759 C CA . PHE A 1 104 ? 9.948 7.277 -9.014 1.00 90.12 104 PHE A CA 1
ATOM 760 C C . PHE A 1 104 ? 9.369 6.968 -7.625 1.00 90.12 104 PHE A C 1
ATOM 762 O O . PHE A 1 104 ? 8.353 6.275 -7.562 1.00 90.12 104 PHE A O 1
ATOM 769 N N . PRO A 1 105 ? 9.964 7.427 -6.510 1.00 90.00 105 PRO A N 1
ATOM 770 C CA . PRO A 1 105 ? 9.372 7.239 -5.186 1.00 90.00 105 PRO A CA 1
ATOM 771 C C . PRO A 1 105 ? 7.949 7.803 -5.112 1.00 90.00 105 PRO A C 1
ATOM 773 O O . PRO A 1 105 ? 7.694 8.925 -5.551 1.00 90.00 105 PRO A O 1
ATOM 776 N N . ALA A 1 106 ? 7.018 7.032 -4.554 1.00 88.69 106 ALA A N 1
ATOM 777 C CA . ALA A 1 106 ? 5.675 7.525 -4.280 1.00 88.69 106 ALA A CA 1
ATOM 778 C C . ALA A 1 106 ? 5.743 8.697 -3.283 1.00 88.69 106 ALA A C 1
ATOM 780 O O . ALA A 1 106 ? 6.525 8.679 -2.327 1.00 88.69 106 ALA A O 1
ATOM 781 N N . ALA A 1 107 ? 4.942 9.738 -3.518 1.00 73.88 107 ALA A N 1
ATOM 782 C CA . ALA A 1 107 ? 4.943 10.934 -2.681 1.00 73.88 107 ALA A CA 1
ATOM 783 C C . ALA A 1 107 ? 4.561 10.604 -1.224 1.00 73.88 107 ALA A C 1
ATOM 785 O O . ALA A 1 107 ? 3.680 9.786 -0.976 1.00 73.88 107 ALA A O 1
ATOM 786 N N . GLY A 1 108 ? 5.206 11.267 -0.259 1.00 64.25 108 GLY A N 1
ATOM 787 C CA . GLY A 1 108 ? 4.904 11.116 1.172 1.00 64.25 108 GLY A CA 1
ATOM 788 C C . GLY A 1 108 ? 5.626 9.964 1.884 1.00 64.25 108 GLY A C 1
ATOM 789 O O . GLY A 1 108 ? 5.588 9.904 3.111 1.00 64.25 108 GLY A O 1
ATOM 790 N N . ALA A 1 109 ? 6.334 9.097 1.158 1.00 61.31 109 ALA A N 1
ATOM 791 C CA . ALA A 1 109 ? 7.193 8.078 1.751 1.00 61.31 109 ALA A CA 1
ATOM 792 C C . ALA A 1 109 ? 8.521 8.688 2.255 1.00 61.31 109 ALA A C 1
ATOM 794 O O . ALA A 1 109 ? 9.129 9.475 1.526 1.00 61.31 109 ALA A O 1
ATOM 795 N N . PRO A 1 110 ? 9.028 8.336 3.454 1.00 63.62 110 PRO A N 1
ATOM 796 C CA . PRO A 1 110 ? 10.379 8.707 3.864 1.00 63.62 110 PRO A CA 1
ATOM 797 C C . PRO A 1 110 ? 11.395 8.022 2.944 1.00 63.62 110 PRO A C 1
ATOM 799 O O . PRO A 1 110 ? 11.611 6.814 3.022 1.00 63.62 110 PRO A O 1
ATOM 802 N N . VAL A 1 111 ? 12.014 8.796 2.057 1.00 73.44 111 VAL A N 1
ATOM 803 C CA . VAL A 1 111 ? 13.015 8.297 1.112 1.00 73.44 111 VAL A CA 1
ATOM 804 C C . VAL A 1 111 ? 14.394 8.525 1.731 1.00 73.44 111 VAL A C 1
ATOM 806 O O . VAL A 1 111 ? 14.880 9.652 1.797 1.00 73.44 111 VAL A O 1
ATOM 809 N N . GLY A 1 112 ? 15.001 7.469 2.275 1.00 79.56 112 GLY A N 1
ATOM 810 C CA . GLY A 1 112 ? 16.351 7.540 2.843 1.00 79.56 112 GLY A CA 1
ATOM 811 C C . GLY A 1 112 ? 17.432 7.699 1.768 1.00 79.56 112 GLY A C 1
ATOM 812 O O . GLY A 1 112 ? 17.203 7.400 0.598 1.00 79.56 112 GLY A O 1
ATOM 813 N N . ALA A 1 113 ? 18.644 8.098 2.168 1.00 84.25 113 ALA A N 1
ATOM 814 C CA . ALA A 1 113 ? 19.773 8.297 1.245 1.00 84.25 113 ALA A CA 1
ATOM 815 C C . ALA A 1 113 ? 20.131 7.050 0.409 1.00 84.25 113 ALA A C 1
ATOM 817 O O . ALA A 1 113 ? 20.685 7.179 -0.677 1.00 84.25 113 ALA A O 1
ATOM 818 N N . LEU A 1 114 ? 19.804 5.855 0.911 1.00 88.31 114 LEU A N 1
ATOM 819 C CA . LEU A 1 114 ? 20.052 4.570 0.252 1.00 88.31 114 LEU A CA 1
ATOM 820 C C . LEU A 1 114 ? 18.781 3.933 -0.320 1.00 88.31 114 LEU A C 1
ATOM 822 O O . LEU A 1 114 ? 18.765 2.733 -0.568 1.00 88.31 114 LEU A O 1
ATOM 826 N N . TRP A 1 115 ? 17.696 4.694 -0.488 1.00 86.88 115 TRP A N 1
ATOM 827 C CA . TRP A 1 115 ? 16.412 4.145 -0.927 1.00 86.88 115 TRP A CA 1
ATOM 828 C C . TRP A 1 115 ? 16.525 3.370 -2.239 1.00 86.88 115 TRP A C 1
ATOM 830 O O . TRP A 1 115 ? 16.064 2.235 -2.315 1.00 86.88 115 TRP A O 1
ATOM 840 N N . T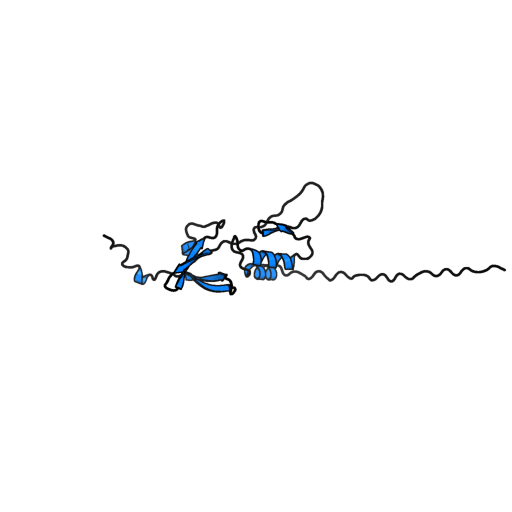HR A 1 116 ? 17.172 3.948 -3.251 1.00 85.56 116 THR A N 1
ATOM 841 C CA . THR A 1 116 ? 17.353 3.289 -4.549 1.00 85.56 116 THR A CA 1
ATOM 842 C C . THR A 1 116 ? 18.181 2.013 -4.401 1.00 85.56 116 THR A C 1
ATOM 844 O O . THR A 1 116 ? 17.740 0.951 -4.828 1.00 85.56 116 THR A O 1
ATOM 847 N N . GLN A 1 117 ? 19.321 2.091 -3.710 1.00 87.94 117 GLN A N 1
ATOM 848 C CA . GLN A 1 117 ? 20.234 0.966 -3.493 1.00 87.94 117 GLN A CA 1
ATOM 849 C C . GLN A 1 117 ? 19.579 -0.171 -2.702 1.00 87.94 117 GLN A C 1
ATOM 851 O O . GLN A 1 117 ? 19.828 -1.338 -2.984 1.00 87.94 117 GLN A O 1
ATOM 856 N N . ALA A 1 118 ? 18.710 0.152 -1.740 1.00 89.56 118 ALA A N 1
ATOM 857 C CA . ALA A 1 118 ? 17.982 -0.839 -0.951 1.00 89.56 118 ALA A CA 1
ATOM 858 C C . ALA A 1 118 ? 17.012 -1.683 -1.794 1.00 89.56 118 ALA A C 1
ATOM 860 O O . ALA A 1 118 ? 16.631 -2.767 -1.365 1.00 89.56 118 ALA A O 1
ATOM 861 N N . HIS A 1 119 ? 16.622 -1.203 -2.978 1.00 90.19 119 HIS A N 1
ATOM 862 C CA . HIS A 1 119 ? 15.726 -1.917 -3.882 1.00 90.19 119 HIS A CA 1
ATOM 863 C C . HIS A 1 119 ? 16.465 -2.650 -5.005 1.00 90.19 119 HIS A C 1
ATOM 865 O O . HIS A 1 119 ? 15.881 -3.549 -5.602 1.00 90.19 119 HIS A O 1
ATOM 871 N N . GLU A 1 120 ? 17.728 -2.326 -5.298 1.00 91.38 120 GLU A N 1
ATOM 872 C CA . GLU A 1 120 ? 18.483 -2.984 -6.371 1.00 91.38 120 GLU A CA 1
ATOM 873 C C . GLU A 1 120 ? 18.529 -4.508 -6.168 1.00 91.38 120 GLU A C 1
ATOM 875 O O . GLU A 1 120 ? 18.755 -5.004 -5.063 1.00 91.38 120 GLU A O 1
ATOM 880 N N . GLY A 1 121 ? 18.257 -5.267 -7.233 1.00 91.75 121 GLY A N 1
ATOM 881 C CA . GLY A 1 121 ? 18.239 -6.731 -7.211 1.00 91.75 121 GLY A CA 1
ATOM 882 C C . GLY A 1 121 ? 17.038 -7.370 -6.503 1.00 91.75 121 GLY A C 1
ATOM 883 O O . GLY A 1 121 ? 16.928 -8.597 -6.512 1.00 91.75 121 GLY A O 1
ATOM 884 N N . HIS A 1 122 ? 16.125 -6.588 -5.919 1.00 93.19 122 HIS A N 1
ATOM 885 C CA . HIS A 1 122 ? 14.949 -7.124 -5.237 1.00 93.19 122 HIS A CA 1
ATOM 886 C C . HIS A 1 122 ? 13.782 -7.364 -6.196 1.00 93.19 122 HIS A C 1
ATOM 888 O O . HIS A 1 122 ? 13.578 -6.646 -7.181 1.00 93.19 122 HIS A O 1
ATOM 894 N N . VAL A 1 123 ? 12.984 -8.381 -5.865 1.00 93.94 123 VAL A N 1
ATOM 895 C CA . VAL A 1 123 ? 11.683 -8.619 -6.494 1.00 93.94 123 VAL A CA 1
ATOM 896 C C . VAL A 1 123 ? 10.690 -7.585 -5.980 1.00 93.94 123 VAL A C 1
ATOM 898 O O . VAL A 1 123 ? 10.628 -7.300 -4.786 1.00 93.94 123 VAL A O 1
ATOM 901 N N . VAL A 1 124 ? 9.888 -7.055 -6.893 1.00 94.06 124 VAL A N 1
ATOM 902 C CA . VAL A 1 124 ? 8.814 -6.103 -6.617 1.00 94.06 124 VAL A CA 1
ATOM 903 C C . VAL A 1 124 ? 7.503 -6.612 -7.201 1.00 94.06 124 VAL A C 1
ATOM 905 O O . VAL A 1 124 ? 7.489 -7.353 -8.184 1.00 94.06 124 VAL A O 1
ATOM 908 N N . MET A 1 125 ? 6.384 -6.188 -6.617 1.00 94.81 125 MET A N 1
ATOM 909 C CA . MET A 1 125 ? 5.059 -6.405 -7.193 1.00 94.81 125 MET A CA 1
ATOM 910 C C . MET A 1 125 ? 4.597 -5.123 -7.880 1.00 94.81 125 MET A C 1
ATOM 912 O O . MET A 1 125 ? 4.564 -4.056 -7.273 1.00 94.81 125 MET A O 1
ATOM 916 N N . ILE A 1 126 ? 4.238 -5.226 -9.155 1.00 95.25 126 ILE A N 1
ATOM 917 C CA . ILE A 1 126 ? 3.826 -4.100 -9.991 1.00 95.25 126 ILE A CA 1
ATOM 918 C C . ILE A 1 126 ? 2.308 -4.151 -10.144 1.00 95.25 126 ILE A C 1
ATOM 920 O O . ILE A 1 126 ? 1.768 -5.096 -10.719 1.00 95.25 126 ILE A O 1
ATOM 924 N N . GLY A 1 127 ? 1.614 -3.134 -9.632 1.00 94.00 127 GLY A N 1
ATOM 925 C CA . GLY A 1 127 ? 0.167 -2.987 -9.790 1.00 94.00 127 GLY A CA 1
ATOM 926 C C . GLY A 1 127 ? -0.216 -2.287 -11.091 1.00 94.00 127 GLY A C 1
ATOM 927 O O . GLY A 1 127 ? 0.338 -1.246 -11.438 1.00 94.00 127 GLY A O 1
ATOM 928 N N . GLY A 1 128 ? -1.202 -2.836 -11.797 1.00 91.69 128 GLY A N 1
ATOM 929 C CA . GLY A 1 128 ? -1.796 -2.219 -12.981 1.00 91.69 128 GLY A CA 1
ATOM 930 C C . GLY A 1 128 ? -3.203 -2.744 -13.263 1.00 91.69 128 GLY A C 1
ATOM 931 O O . GLY A 1 128 ? -3.780 -3.491 -12.476 1.00 91.69 128 GLY A O 1
ATOM 932 N N . SER A 1 129 ? -3.760 -2.395 -14.424 1.00 91.38 129 SER A N 1
ATOM 933 C CA . SER A 1 129 ? -5.123 -2.794 -14.823 1.00 91.38 129 SER A CA 1
ATOM 934 C C . SER A 1 129 ? -5.337 -4.309 -14.943 1.00 91.38 129 SER A C 1
ATOM 936 O O . SER A 1 129 ? -6.473 -4.770 -14.914 1.00 91.38 129 SER A O 1
ATOM 938 N N . ARG A 1 130 ? -4.258 -5.091 -15.067 1.00 91.06 130 ARG A N 1
ATOM 939 C CA . ARG A 1 130 ? -4.282 -6.563 -15.126 1.00 91.06 130 ARG A CA 1
ATOM 940 C C . ARG A 1 130 ? -4.040 -7.229 -13.765 1.00 91.06 130 ARG A C 1
ATOM 942 O O . ARG A 1 130 ? -3.845 -8.438 -13.713 1.00 91.06 130 ARG A O 1
ATOM 949 N N . GLY A 1 131 ? -4.034 -6.453 -12.683 1.00 91.81 131 GLY A N 1
ATOM 950 C CA . GLY A 1 131 ? -3.669 -6.919 -11.349 1.00 91.81 131 GLY A CA 1
ATOM 951 C C . GLY A 1 131 ? -2.173 -6.784 -11.067 1.00 91.81 131 GLY A C 1
ATOM 952 O O . GLY A 1 131 ? -1.479 -5.981 -11.695 1.00 91.81 131 GLY A O 1
ATOM 953 N N . LEU A 1 132 ? -1.703 -7.550 -10.082 1.00 93.31 132 LEU A N 1
ATOM 954 C CA . LEU A 1 132 ? -0.312 -7.550 -9.636 1.00 93.31 132 LEU A CA 1
ATOM 955 C C . LEU A 1 132 ? 0.534 -8.475 -10.512 1.00 93.31 132 LEU A C 1
ATOM 957 O O . LEU A 1 132 ? 0.192 -9.641 -10.703 1.00 93.31 132 LEU A O 1
ATOM 961 N N . VAL A 1 133 ? 1.662 -7.967 -10.999 1.00 94.38 133 VAL A N 1
ATOM 962 C CA . VAL A 1 133 ? 2.639 -8.728 -11.787 1.00 94.38 133 VAL A CA 1
ATOM 963 C C . VAL A 1 133 ? 4.001 -8.642 -11.096 1.00 94.38 133 VAL A C 1
ATOM 965 O O . VAL A 1 133 ? 4.401 -7.541 -10.719 1.00 94.38 133 VAL A O 1
ATOM 968 N N . PRO A 1 134 ? 4.725 -9.758 -10.901 1.00 94.56 134 PRO A N 1
ATOM 969 C CA . PRO A 1 134 ? 6.072 -9.702 -10.349 1.00 94.56 134 PRO A CA 1
ATOM 970 C C . PRO A 1 134 ? 7.040 -9.042 -11.341 1.00 94.56 134 PRO A C 1
ATOM 972 O O . PRO A 1 134 ? 6.956 -9.253 -12.551 1.00 94.56 134 PRO A O 1
ATOM 975 N N . GLY A 1 135 ? 7.985 -8.276 -10.815 1.00 94.31 135 GLY A N 1
ATOM 976 C CA . GLY A 1 135 ? 9.122 -7.726 -11.542 1.00 94.31 135 GLY A CA 1
ATOM 977 C C . GLY A 1 135 ? 10.364 -7.715 -10.660 1.00 94.31 135 GLY A C 1
ATOM 978 O O . GLY A 1 135 ? 10.308 -8.093 -9.492 1.00 94.31 135 GLY A O 1
ATOM 979 N N . THR A 1 136 ? 11.480 -7.254 -11.209 1.00 95.06 136 THR A N 1
ATOM 980 C CA . THR A 1 136 ? 12.744 -7.144 -10.475 1.00 95.06 136 THR A CA 1
ATOM 981 C C . THR A 1 136 ? 13.365 -5.791 -10.758 1.00 95.06 136 THR A C 1
ATOM 983 O O . THR A 1 136 ? 13.367 -5.330 -11.899 1.00 95.06 136 THR A O 1
ATOM 986 N N . VAL A 1 137 ? 13.906 -5.156 -9.725 1.00 94.25 137 VAL A N 1
ATOM 987 C CA . VAL A 1 137 ? 14.689 -3.932 -9.881 1.00 94.25 137 VAL A CA 1
ATOM 988 C C . VAL A 1 137 ? 16.075 -4.316 -10.384 1.00 94.25 137 VAL A C 1
ATOM 990 O O . VAL A 1 137 ? 16.785 -5.108 -9.763 1.00 94.25 137 VAL A O 1
ATOM 993 N N . THR A 1 138 ? 16.458 -3.770 -11.532 1.00 89.94 138 THR A N 1
ATOM 994 C CA . THR A 1 138 ? 17.735 -4.082 -12.178 1.00 89.94 138 THR A CA 1
ATOM 995 C C . THR A 1 138 ? 18.918 -3.652 -11.319 1.00 89.94 138 THR A C 1
ATOM 997 O O . THR A 1 138 ? 18.889 -2.584 -10.711 1.00 89.94 138 THR A O 1
ATOM 1000 N N . LEU A 1 139 ? 19.987 -4.444 -11.346 1.00 88.06 139 LEU A N 1
ATOM 1001 C CA . LEU A 1 139 ? 21.285 -4.092 -10.780 1.00 88.06 139 LEU A CA 1
ATOM 1002 C C . LEU A 1 139 ? 22.295 -3.942 -11.922 1.00 88.06 139 LEU A C 1
ATOM 1004 O O . LEU A 1 139 ? 22.303 -4.739 -12.864 1.00 88.06 139 LEU A O 1
ATOM 1008 N N . ARG A 1 140 ? 23.143 -2.912 -11.853 1.00 81.06 140 ARG A N 1
ATOM 1009 C CA . ARG A 1 140 ? 24.222 -2.734 -12.832 1.00 81.06 140 ARG A CA 1
ATOM 1010 C C . ARG A 1 140 ? 25.250 -3.849 -12.670 1.00 81.06 140 ARG A C 1
ATOM 1012 O O . ARG A 1 140 ? 25.681 -4.149 -11.562 1.00 81.06 140 ARG A O 1
ATOM 1019 N N . SER A 1 141 ? 25.656 -4.455 -13.783 1.00 83.00 141 SER A N 1
ATOM 1020 C CA . SER A 1 141 ? 26.694 -5.487 -13.759 1.00 83.00 141 SER A CA 1
ATOM 1021 C C . SER A 1 141 ? 28.024 -4.882 -13.317 1.00 83.00 141 SER A C 1
ATOM 1023 O O . SER A 1 141 ? 28.569 -4.020 -14.004 1.00 83.00 141 SER A O 1
ATOM 1025 N N . VAL A 1 142 ? 28.583 -5.383 -12.215 1.00 82.88 142 VAL A N 1
ATOM 1026 C CA . VAL A 1 142 ? 29.885 -4.936 -11.689 1.00 82.88 142 VAL A CA 1
ATOM 1027 C C . VAL A 1 142 ? 31.021 -5.113 -12.701 1.00 82.88 142 VAL A C 1
ATOM 1029 O O . VAL A 1 142 ? 31.948 -4.310 -12.734 1.00 82.88 142 VAL A O 1
ATOM 1032 N N . HIS A 1 143 ? 30.921 -6.112 -13.583 1.00 84.25 143 HIS A N 1
ATOM 1033 C CA . HIS A 1 143 ? 31.897 -6.355 -14.648 1.00 84.25 143 HIS A CA 1
ATOM 1034 C C . HIS A 1 143 ? 31.796 -5.359 -15.808 1.00 84.25 143 HIS A C 1
ATOM 1036 O O . HIS A 1 143 ? 32.747 -5.224 -16.567 1.00 84.25 143 HIS A O 1
ATOM 1042 N N . LEU A 1 144 ? 30.658 -4.675 -15.951 1.00 79.38 144 LEU A N 1
ATOM 1043 C CA . LEU A 1 144 ? 30.453 -3.627 -16.956 1.00 79.38 144 LEU A CA 1
ATOM 1044 C C . LEU A 1 144 ? 30.678 -2.221 -16.383 1.00 79.38 144 LEU A C 1
ATOM 1046 O O . LEU A 1 144 ? 30.738 -1.263 -17.142 1.00 79.38 144 LEU A O 1
ATOM 1050 N N . MET A 1 145 ? 30.800 -2.094 -15.058 1.00 68.06 145 MET A N 1
ATOM 1051 C CA . MET A 1 145 ? 31.106 -0.827 -14.389 1.00 68.06 145 MET A CA 1
ATOM 1052 C C . MET A 1 145 ? 32.608 -0.506 -14.401 1.00 68.06 145 MET A C 1
ATOM 1054 O O . MET A 1 145 ? 32.984 0.662 -14.351 1.00 68.06 145 MET A O 1
ATOM 1058 N N . GLN A 1 146 ? 33.482 -1.517 -14.493 1.00 61.66 146 GLN A N 1
ATOM 1059 C CA . GLN A 1 146 ? 34.918 -1.297 -14.685 1.00 61.66 146 GLN A CA 1
ATOM 1060 C C . GLN A 1 146 ? 35.184 -0.825 -16.120 1.00 61.66 146 GLN A C 1
ATOM 1062 O O . GLN A 1 146 ? 35.304 -1.630 -17.039 1.00 61.66 146 GLN A O 1
ATOM 1067 N N . GLY A 1 147 ? 35.248 0.495 -16.293 1.00 56.72 147 GLY A N 1
ATOM 1068 C CA . GLY A 1 147 ? 35.519 1.157 -17.573 1.00 56.72 147 GLY A CA 1
ATOM 1069 C C . GLY A 1 147 ? 34.758 2.467 -17.790 1.00 56.72 147 GLY A C 1
ATOM 1070 O O . GLY A 1 147 ? 35.055 3.167 -18.746 1.00 56.72 147 GLY A O 1
ATOM 1071 N N . THR A 1 148 ? 33.799 2.821 -16.924 1.00 55.69 148 THR A N 1
ATOM 1072 C CA . THR A 1 148 ? 32.963 4.032 -17.092 1.00 55.69 148 THR A CA 1
ATOM 1073 C C . THR A 1 148 ? 33.442 5.245 -16.276 1.00 55.69 148 THR A C 1
ATOM 1075 O O . THR A 1 148 ? 32.880 6.323 -16.414 1.00 55.69 148 THR A O 1
ATOM 1078 N N . ASP A 1 149 ? 34.504 5.112 -15.471 1.00 55.09 149 ASP A N 1
ATOM 1079 C CA . ASP A 1 149 ? 35.073 6.217 -14.669 1.00 55.09 149 ASP A CA 1
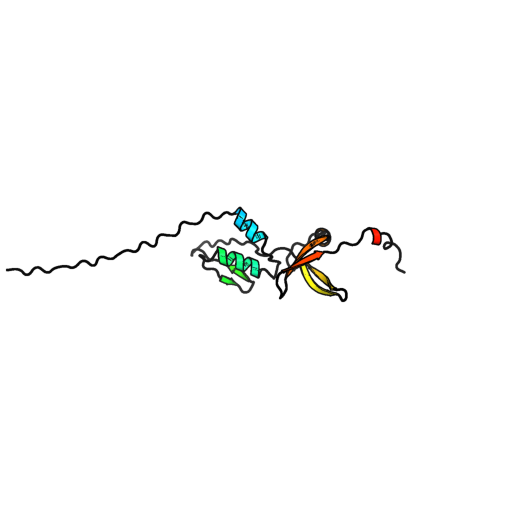ATOM 1080 C C . ASP A 1 149 ? 36.160 7.025 -15.409 1.00 55.09 149 ASP A C 1
ATOM 1082 O O . ASP A 1 149 ? 36.951 7.739 -14.792 1.00 55.09 149 ASP A O 1
ATOM 1086 N N . GLY A 1 150 ? 36.234 6.932 -16.736 1.00 56.50 150 GLY A N 1
ATOM 1087 C CA . GLY A 1 150 ? 37.251 7.659 -17.486 1.00 56.50 150 GLY A CA 1
ATOM 1088 C C . GLY A 1 150 ? 37.087 7.561 -18.987 1.00 56.50 150 GLY A C 1
ATOM 1089 O O . GLY A 1 150 ? 37.965 7.002 -19.621 1.00 56.50 150 GLY A O 1
ATOM 1090 N N . ASP A 1 151 ? 35.976 8.074 -19.514 1.00 53.12 151 ASP A N 1
ATOM 1091 C CA . ASP A 1 151 ? 35.905 8.613 -20.878 1.00 53.12 151 ASP A CA 1
ATOM 1092 C C . ASP A 1 151 ? 34.564 9.347 -21.077 1.00 53.12 151 ASP A C 1
ATOM 1094 O O . ASP A 1 151 ? 33.561 8.765 -21.485 1.00 53.12 151 ASP A O 1
ATOM 1098 N N . GLU A 1 152 ? 34.560 10.653 -20.806 1.00 42.88 152 GLU A N 1
ATOM 1099 C CA . GLU A 1 152 ? 33.764 11.611 -21.581 1.00 42.88 152 GLU A CA 1
ATOM 1100 C C . GLU A 1 152 ? 34.684 12.797 -21.940 1.00 42.88 152 GLU A C 1
ATOM 1102 O O . GLU A 1 152 ? 35.378 13.298 -21.047 1.00 42.88 152 GLU A O 1
ATOM 1107 N N . PRO A 1 153 ? 34.760 13.220 -23.217 1.00 47.28 153 PRO A N 1
ATOM 1108 C CA . PRO A 1 153 ? 35.325 14.514 -23.597 1.00 47.28 153 PRO A CA 1
ATOM 1109 C C . PRO A 1 153 ? 34.413 15.692 -23.225 1.00 47.28 153 PRO A C 1
ATOM 1111 O O . PRO A 1 153 ? 33.173 15.526 -23.248 1.00 47.28 153 PRO A O 1
#

pLDDT: mean 83.63, std 16.73, range [38.44, 97.75]

Foldseek 3Di:
DDDDDDDDDDDDPDDDPPDDPDPPDPPVVLVVVLVPFAQAVVRNVRSLVSVCVVPVVFPWDADPNGDTDGDDDDDDDDDDDDDDSHAKDWDFPDADPVGDTDIDTDPPHPQDPCNLVVQEQDWDWDQDPVGTDIDHHHDDDPVVPVPPPDDDD

Sequence (153 aa):
MSPHKSFAIPLVLATFLAAAPARAVDLAAELEAFLRVPAVAGREEPGRDFLRQRLAGLPLETDKAGNLVAVVGSGAPRRLVACPLGEPGLVVTGIEPDGYLRLFPAAGAPVGALWTQAHEGHVVMIGGSRGLVPGTVTLRSVHLMQGTDGDEP

Secondary structure (DSSP, 8-state):
-------PPP--------PPP-----HHHHHHHHHTS--BTT--HHHHHHHHHHTTTS-EEE-TT--EEE--S-SSS---------B--EEEEEE-TTSPEEEEEPTTS---TTHHHHHTT-EEEEEETTEEEEEE-----HHHHTT-SS---